Protein AF-A0A2I1BTZ5-F1 (afdb_monomer)

Secondary structure (DSSP, 8-state):
-HHHHHHHHHHHHSSSGGG-------S-S-----S------HHHHHHHHHTT-HHHHHHHS------EEE-TTS-EEEE-

Organism: Aspergillus novofumigatus (strain IBT 16806) (NCBI:txid1392255)

Foldseek 3Di:
DVQVLVVLVCCVPPPPNVVDDDDDDDPDPDPPPDDDDDDQDPVSLVSCVVSVNNVVCPVVHDDDPWDFDADPVRHTDDID

Solvent-accessible surface area (backbone atoms only — not comparable to full-atom values): 5479 Å² total; per-residue (Å²): 111,69,71,60,52,50,50,56,52,46,61,76,66,48,81,63,60,89,81,60,89,86,86,85,88,73,96,62,98,63,89,65,92,75,70,79,91,78,90,74,51,72,71,54,45,52,54,32,44,79,69,74,45,37,68,61,53,59,68,79,50,77,90,80,87,65,47,83,39,59,45,97,86,68,48,80,74,48,79,82

Sequence (80 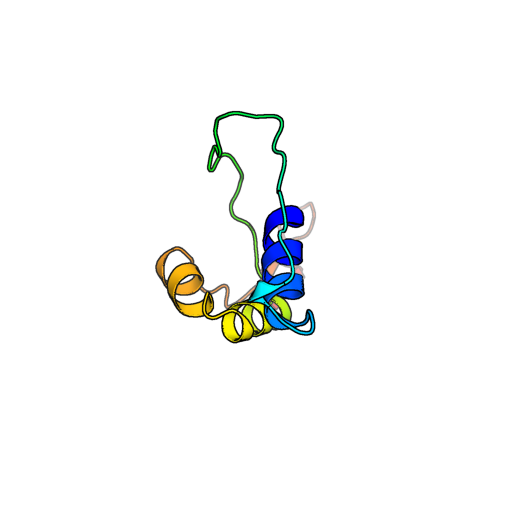aa):
MSGLATYLFLKGHLPFPDAHEIHIYEKRHISRQQGAGVGVSANGLQVLNNLGLSDEVLHDGSMCNFFLIHGVNGWPLANL

InterPro domains:
  IPR036188 FAD/NAD(P)-binding domain superfamily [G3DSA:3.50.50.60] (1-79)
  IPR036188 FAD/NAD(P)-binding domain superfamily [SSF51905] (2-77)

Radius of gyration: 17.81 Å; Cα contacts (8 Å, |Δi|>4): 38; chains: 1; bounding box: 41×34×44 Å

Structure (mmCIF, N/CA/C/O backbone):
data_AF-A0A2I1BTZ5-F1
#
_entry.id   AF-A0A2I1BTZ5-F1
#
loop_
_atom_site.group_PDB
_atom_site.id
_atom_site.type_symbol
_atom_site.label_atom_id
_atom_site.label_alt_id
_atom_site.label_comp_id
_atom_site.label_asym_id
_atom_site.label_entity_id
_atom_site.label_seq_id
_atom_site.pdbx_PDB_ins_code
_atom_site.Cartn_x
_atom_site.Cartn_y
_atom_site.Cartn_z
_atom_site.occupancy
_atom_site.B_iso_or_equiv
_atom_site.auth_seq_id
_atom_site.auth_comp_id
_atom_site.auth_asym_id
_atom_site.auth_atom_id
_atom_site.pdbx_PDB_model_num
ATOM 1 N N . MET A 1 1 ? 0.658 9.872 1.886 1.00 75.44 1 MET A N 1
ATOM 2 C CA . MET A 1 1 ? 0.641 8.395 1.994 1.00 75.44 1 MET A CA 1
ATOM 3 C C . MET A 1 1 ? 0.717 7.922 3.444 1.00 75.44 1 MET A C 1
ATOM 5 O O . MET A 1 1 ? -0.283 7.404 3.912 1.00 75.44 1 MET A O 1
ATOM 9 N N . SER A 1 2 ? 1.811 8.133 4.189 1.00 80.00 2 SER A N 1
ATOM 10 C CA . SER A 1 2 ? 1.951 7.582 5.555 1.00 80.00 2 SER A CA 1
ATOM 11 C C . SER A 1 2 ? 0.915 8.094 6.566 1.00 80.00 2 SER A C 1
ATOM 13 O O . SER A 1 2 ? 0.307 7.284 7.247 1.00 80.00 2 SER A O 1
ATOM 15 N N . GLY A 1 3 ? 0.655 9.406 6.631 1.00 83.56 3 GLY A N 1
ATOM 16 C CA . GLY A 1 3 ? -0.291 9.969 7.610 1.00 83.56 3 GLY A CA 1
ATOM 17 C C . GLY A 1 3 ? -1.716 9.407 7.496 1.00 83.56 3 GLY A C 1
ATOM 18 O O . GLY A 1 3 ? -2.304 9.005 8.496 1.00 83.56 3 GLY A O 1
ATOM 19 N N . LEU A 1 4 ? -2.242 9.309 6.269 1.00 84.38 4 LEU A N 1
ATOM 20 C CA . LEU A 1 4 ? -3.574 8.748 6.022 1.00 84.38 4 LEU A CA 1
ATOM 21 C C . LEU A 1 4 ? -3.619 7.231 6.264 1.00 84.38 4 LEU A C 1
ATOM 23 O O . LEU A 1 4 ? -4.576 6.737 6.851 1.00 84.38 4 LEU A O 1
ATOM 27 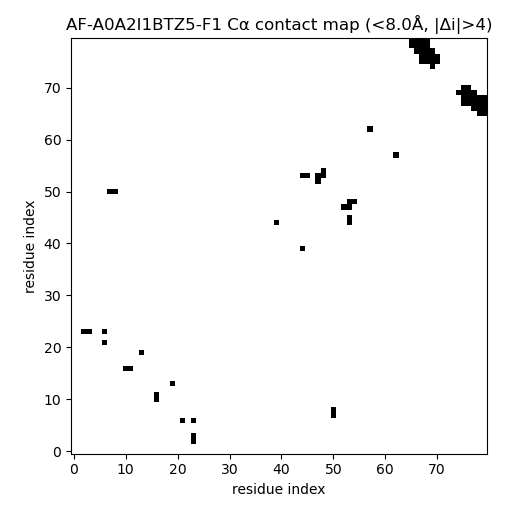N N . ALA A 1 5 ? -2.574 6.496 5.868 1.00 84.25 5 ALA A N 1
ATOM 28 C CA . ALA A 1 5 ? -2.482 5.062 6.138 1.00 84.25 5 ALA A CA 1
ATOM 29 C C . ALA A 1 5 ? -2.477 4.772 7.648 1.00 84.25 5 ALA A C 1
ATOM 31 O O . ALA A 1 5 ? -3.202 3.895 8.112 1.00 84.25 5 ALA A O 1
ATOM 32 N N . THR A 1 6 ? -1.725 5.555 8.427 1.00 85.31 6 THR A N 1
ATOM 33 C CA . THR A 1 6 ? -1.716 5.460 9.891 1.00 85.31 6 THR A CA 1
ATOM 34 C C . THR A 1 6 ? -3.089 5.770 10.480 1.00 85.31 6 THR A C 1
ATOM 36 O O . THR A 1 6 ? -3.537 5.050 11.366 1.00 85.31 6 THR A O 1
ATOM 39 N N . TYR A 1 7 ? -3.788 6.793 9.979 1.00 87.56 7 TYR A N 1
ATOM 40 C CA . TYR A 1 7 ? -5.153 7.099 10.415 1.00 87.56 7 TYR A CA 1
ATOM 41 C C . TYR A 1 7 ? -6.108 5.919 10.200 1.00 87.56 7 TYR A C 1
ATOM 43 O O . TYR A 1 7 ? -6.802 5.518 11.132 1.00 87.56 7 TYR A O 1
ATOM 51 N N . LEU A 1 8 ? -6.115 5.334 8.999 1.00 86.50 8 LEU A N 1
ATOM 52 C CA . LEU A 1 8 ? -6.977 4.193 8.679 1.00 86.50 8 LEU A CA 1
ATOM 53 C C . LEU A 1 8 ? -6.647 2.979 9.549 1.00 86.50 8 LEU A C 1
ATOM 55 O O . LEU A 1 8 ? -7.548 2.321 10.066 1.00 86.50 8 LEU A O 1
ATOM 59 N N . PHE A 1 9 ? -5.355 2.724 9.761 1.00 86.19 9 PHE A N 1
ATOM 60 C CA . PHE A 1 9 ? -4.901 1.659 10.642 1.00 86.19 9 PHE A CA 1
ATOM 61 C C . PHE A 1 9 ? -5.404 1.859 12.077 1.00 86.19 9 PHE A C 1
ATOM 63 O O . PHE A 1 9 ? -5.999 0.944 12.644 1.00 86.19 9 PHE A O 1
ATOM 70 N N . LEU A 1 10 ? -5.217 3.055 12.645 1.00 86.31 10 LEU A N 1
ATOM 71 C CA . LEU A 1 10 ? -5.657 3.379 14.003 1.00 86.31 10 LEU A CA 1
ATOM 72 C C . LEU A 1 10 ? -7.178 3.283 14.140 1.00 86.31 10 LEU A C 1
ATOM 74 O O . LEU A 1 10 ? -7.660 2.678 15.092 1.00 86.31 10 LEU A O 1
ATOM 78 N N . LYS A 1 11 ? -7.943 3.791 13.170 1.00 84.81 11 LYS A N 1
ATOM 79 C CA . LYS A 1 11 ? -9.410 3.711 13.191 1.00 84.81 11 LYS A CA 1
ATOM 80 C C .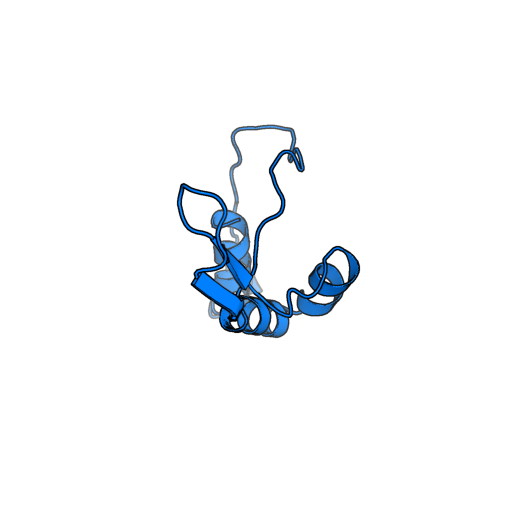 LYS A 1 11 ? -9.925 2.267 13.266 1.00 84.81 11 LYS A C 1
ATOM 82 O O . LYS A 1 11 ? -10.922 2.018 13.931 1.00 84.81 11 LYS A O 1
ATOM 87 N N . GLY A 1 12 ? -9.248 1.324 12.608 1.00 83.00 12 GLY A N 1
ATOM 88 C CA . GLY A 1 12 ? -9.619 -0.095 12.637 1.00 83.00 12 GLY A CA 1
ATOM 89 C C . GLY A 1 12 ? -9.156 -0.866 13.879 1.00 83.00 12 GLY A C 1
ATOM 90 O O . GLY A 1 12 ? -9.657 -1.961 14.117 1.00 83.00 12 GLY A O 1
ATOM 91 N N . HIS A 1 13 ? -8.207 -0.331 14.654 1.00 87.50 13 HIS A N 1
ATOM 92 C CA . HIS A 1 13 ? -7.535 -1.072 15.733 1.00 87.50 13 HIS A CA 1
A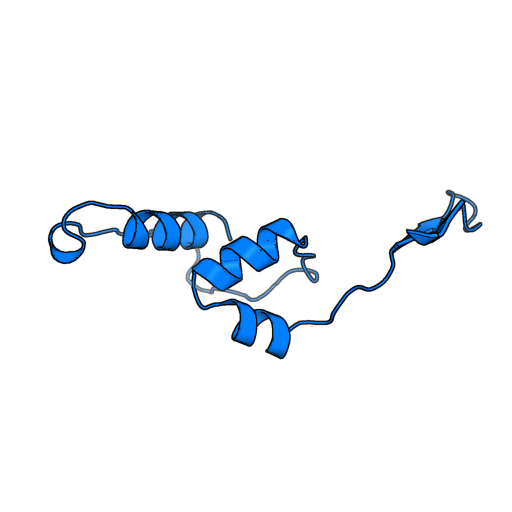TOM 93 C C . HIS A 1 13 ? -7.638 -0.420 17.116 1.00 87.50 13 HIS A C 1
ATOM 95 O O . HIS A 1 13 ? -7.237 -1.038 18.104 1.00 87.50 13 HIS A O 1
ATOM 101 N N . LEU A 1 14 ? -8.151 0.808 17.221 1.00 85.88 14 LEU A N 1
ATOM 102 C CA . LEU A 1 14 ? -8.395 1.428 18.517 1.00 85.88 14 LEU A CA 1
ATOM 103 C C . LEU A 1 14 ? -9.628 0.801 19.191 1.00 85.88 14 LEU A C 1
ATOM 105 O O . LEU A 1 14 ? -10.662 0.614 18.544 1.00 85.88 14 LEU A O 1
ATOM 109 N N . PRO A 1 15 ? -9.546 0.479 20.494 1.00 82.25 15 PRO A N 1
ATOM 110 C CA . PRO A 1 15 ? -10.708 0.041 21.255 1.00 82.25 15 PRO A CA 1
ATOM 111 C C . PRO A 1 15 ? -11.706 1.199 21.353 1.00 82.25 15 PRO A C 1
ATOM 113 O O . PRO A 1 15 ? -11.294 2.336 21.516 1.00 82.25 15 PRO A O 1
ATOM 116 N N . PHE A 1 16 ? -13.010 0.924 21.288 1.00 81.31 16 PHE A N 1
ATOM 117 C CA . PHE A 1 16 ? -14.053 1.964 21.340 1.00 81.31 16 PHE A CA 1
ATOM 118 C C . PHE A 1 16 ? -13.865 3.043 20.248 1.00 81.31 16 PHE A C 1
ATOM 120 O O . PHE A 1 16 ? -13.527 4.187 20.550 1.00 81.31 16 PHE A O 1
ATOM 127 N N . PRO A 1 17 ? -14.086 2.699 18.968 1.00 69.31 17 PRO A N 1
ATOM 128 C CA . PRO A 1 17 ? -13.772 3.566 17.827 1.00 69.31 17 PRO A CA 1
ATOM 129 C C . PRO A 1 17 ? -14.456 4.940 17.873 1.00 69.31 1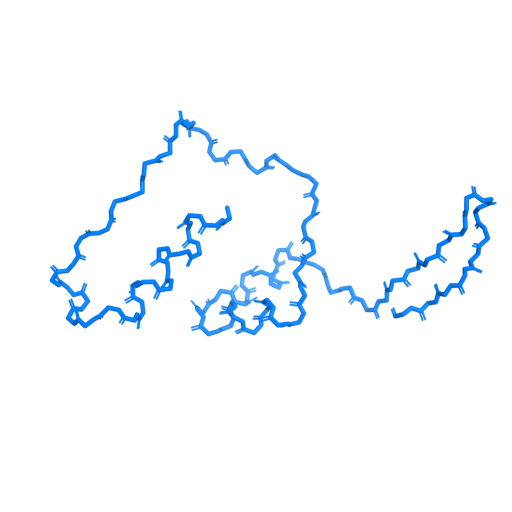7 PRO A C 1
ATOM 131 O O . PRO A 1 17 ? -13.899 5.909 17.367 1.00 69.31 17 PRO A O 1
ATOM 134 N N . ASP A 1 18 ? -15.612 5.044 18.530 1.00 78.62 18 ASP A N 1
ATOM 135 C CA . ASP A 1 18 ? -16.359 6.300 18.669 1.00 78.62 18 ASP A CA 1
ATOM 136 C C . ASP A 1 18 ? -15.877 7.180 19.838 1.00 78.62 18 ASP A C 1
ATOM 138 O O . ASP A 1 18 ? -16.290 8.330 19.963 1.00 78.62 18 ASP A O 1
ATOM 142 N N . ALA A 1 19 ? -15.003 6.661 20.708 1.00 82.19 19 ALA A N 1
ATOM 143 C CA . ALA A 1 19 ? -14.446 7.395 21.846 1.00 82.19 19 ALA A CA 1
ATOM 144 C C . ALA A 1 19 ? -13.157 8.159 21.496 1.00 82.19 19 ALA A C 1
ATOM 146 O O . ALA A 1 19 ? -12.635 8.909 22.325 1.00 82.19 19 ALA A O 1
ATOM 147 N N . HIS A 1 20 ? -12.621 7.954 20.291 1.00 78.88 20 HIS A N 1
ATOM 148 C CA . HIS A 1 20 ? -11.338 8.496 19.868 1.00 78.88 20 HIS A CA 1
ATOM 149 C C . HIS A 1 20 ? -11.498 9.424 18.665 1.00 78.88 20 HIS A C 1
ATOM 151 O O . HIS A 1 20 ? -11.872 9.001 17.574 1.00 78.88 20 HIS A O 1
ATOM 157 N N . GLU A 1 21 ? -11.141 10.692 18.851 1.00 86.12 21 GLU A N 1
ATOM 158 C CA . GLU A 1 21 ? -11.063 11.665 17.766 1.00 86.12 21 GLU A CA 1
ATOM 159 C C . GLU A 1 21 ? -9.614 11.770 17.267 1.00 86.12 21 GLU A C 1
ATOM 161 O O . GLU A 1 21 ? -8.688 12.004 18.046 1.00 86.12 21 GLU A O 1
ATOM 166 N N . ILE A 1 22 ? -9.399 11.558 15.964 1.00 85.69 22 ILE A N 1
ATOM 167 C CA . ILE A 1 22 ? -8.071 11.620 15.337 1.00 85.69 22 ILE A CA 1
ATOM 168 C C . ILE A 1 22 ? -8.050 12.775 14.337 1.00 85.69 22 ILE A C 1
ATOM 170 O O . ILE A 1 22 ? -8.757 12.744 13.329 1.00 85.69 22 ILE A O 1
ATOM 174 N N . HIS A 1 23 ? -7.186 13.760 14.579 1.00 87.56 23 HIS A N 1
ATOM 175 C CA . HIS A 1 23 ? -6.986 14.903 13.688 1.00 87.56 23 HIS A CA 1
ATOM 176 C C . HIS A 1 23 ? -5.720 14.737 12.839 1.00 87.56 23 HIS A C 1
ATOM 178 O O . HIS A 1 23 ? -4.642 14.445 13.360 1.00 87.56 23 HIS A O 1
ATOM 184 N N . ILE A 1 24 ? -5.836 14.979 11.530 1.00 83.38 24 ILE A N 1
ATOM 185 C CA . ILE A 1 24 ? -4.698 15.059 10.606 1.00 83.38 24 ILE A CA 1
ATOM 186 C C . ILE A 1 24 ? -4.490 16.527 10.235 1.00 83.38 24 ILE A C 1
ATOM 188 O O . ILE A 1 24 ? -5.367 17.150 9.640 1.00 83.38 24 ILE A O 1
ATOM 192 N N . TYR A 1 25 ? -3.316 17.068 10.552 1.00 84.12 25 TYR A N 1
ATOM 193 C CA . TYR A 1 25 ? -2.928 18.420 10.158 1.00 84.12 25 TYR A CA 1
ATOM 194 C C . TYR A 1 25 ? -1.988 18.356 8.954 1.00 84.12 25 TYR A C 1
ATOM 196 O O . TYR A 1 25 ? -0.890 17.810 9.045 1.00 84.12 25 TYR A O 1
ATOM 204 N N . GLU A 1 26 ? -2.410 18.930 7.830 1.00 80.06 26 GLU A N 1
ATOM 205 C CA . GLU A 1 26 ? -1.614 19.027 6.605 1.00 80.06 26 GLU A CA 1
ATOM 206 C C . GLU A 1 26 ? -1.261 20.494 6.343 1.00 80.06 26 GLU A C 1
ATOM 208 O O . GLU A 1 26 ? -2.119 21.377 6.372 1.00 80.06 26 GLU A O 1
ATOM 213 N N . LYS A 1 27 ? 0.022 20.776 6.097 1.00 78.94 27 LYS A N 1
ATOM 214 C CA . LYS A 1 27 ? 0.528 22.150 5.954 1.00 78.94 27 LYS A CA 1
ATOM 215 C C . LYS A 1 27 ? 0.203 22.744 4.578 1.00 78.94 27 LYS A C 1
ATOM 217 O O . LYS A 1 27 ? 0.272 23.961 4.408 1.00 78.94 27 LYS A O 1
ATOM 222 N N . ARG A 1 28 ? -0.128 21.917 3.578 1.00 70.62 28 ARG A N 1
ATOM 223 C CA . ARG A 1 28 ? -0.487 22.363 2.219 1.00 70.62 28 ARG A CA 1
ATOM 224 C C . ARG A 1 28 ? -1.976 22.187 1.922 1.00 70.62 28 ARG A C 1
ATOM 226 O O . ARG A 1 28 ? -2.499 21.085 1.937 1.00 70.62 28 ARG A O 1
ATOM 233 N N . HIS A 1 29 ? -2.615 23.281 1.508 1.00 57.59 29 HIS A N 1
ATOM 234 C CA . HIS A 1 29 ? -4.049 23.375 1.187 1.00 57.59 29 HIS A CA 1
ATOM 235 C C . HIS A 1 29 ? -4.457 22.726 -0.156 1.00 57.59 29 HIS A C 1
ATOM 237 O O . HIS A 1 29 ? -5.598 22.837 -0.593 1.00 57.59 29 HIS A O 1
ATOM 243 N N . ILE A 1 30 ? -3.532 22.073 -0.859 1.00 57.28 30 ILE A N 1
ATOM 244 C CA . ILE A 1 30 ? -3.842 21.376 -2.106 1.00 57.28 30 ILE A CA 1
ATOM 245 C C . ILE A 1 30 ? -3.255 19.978 -1.978 1.00 57.28 30 ILE A C 1
ATOM 247 O O . ILE A 1 30 ? -2.031 19.824 -2.029 1.00 57.28 30 ILE A O 1
ATOM 251 N N . SER A 1 31 ? -4.112 18.963 -1.844 1.00 58.41 31 SER A N 1
ATOM 252 C CA . SER A 1 31 ? -3.747 17.571 -2.111 1.00 58.41 31 SER A CA 1
ATOM 253 C C . SER A 1 31 ? -3.485 17.436 -3.611 1.00 58.41 31 SER A C 1
ATOM 255 O O . SER A 1 31 ? -4.277 16.874 -4.364 1.00 58.41 31 SER A O 1
ATOM 257 N N . ARG A 1 32 ? -2.409 18.05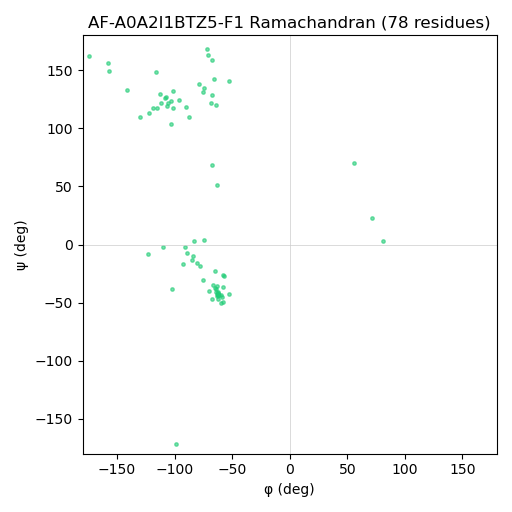2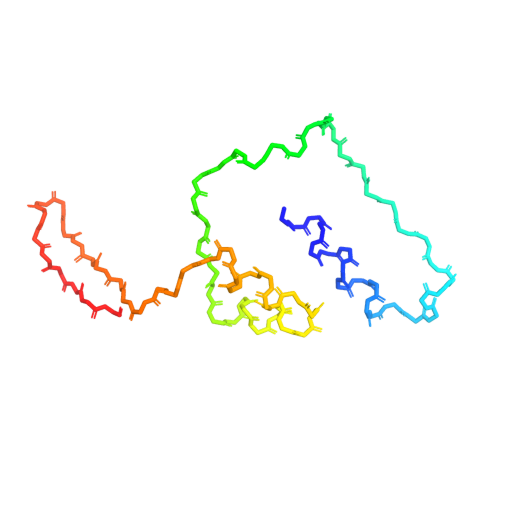 -4.110 1.00 53.59 32 ARG A N 1
ATOM 258 C CA . ARG A 1 32 ? -2.021 17.856 -5.501 1.00 53.59 32 ARG A CA 1
ATOM 259 C C . ARG A 1 32 ? -1.669 16.383 -5.631 1.00 53.59 32 ARG A C 1
ATOM 261 O O . ARG A 1 32 ? -0.724 15.927 -4.992 1.00 53.59 32 ARG A O 1
ATOM 268 N N . GLN A 1 33 ? -2.389 15.679 -6.497 1.00 63.44 33 GLN A N 1
ATOM 269 C CA . GLN A 1 33 ? -1.942 14.440 -7.136 1.00 63.44 33 GLN A CA 1
ATOM 270 C C . GLN A 1 33 ? -0.709 14.735 -8.024 1.00 63.44 33 GLN A C 1
ATOM 272 O O . GLN A 1 33 ? -0.701 14.475 -9.219 1.00 63.44 33 GLN A O 1
ATOM 277 N N . GLN A 1 34 ? 0.317 15.393 -7.477 1.00 62.56 34 GLN A N 1
ATOM 278 C CA . GLN A 1 34 ? 1.565 15.704 -8.160 1.00 62.56 34 GLN A CA 1
ATOM 279 C C . GLN A 1 34 ? 2.621 14.736 -7.655 1.00 62.56 34 GLN A C 1
ATOM 281 O O . GLN A 1 34 ? 3.138 14.872 -6.547 1.00 62.56 34 GLN A O 1
ATOM 286 N N . GLY A 1 35 ? 2.919 13.755 -8.494 1.00 66.38 35 GLY A N 1
ATOM 287 C CA . GLY A 1 35 ? 3.958 12.762 -8.295 1.00 66.38 35 GLY A CA 1
ATOM 288 C C . GLY A 1 35 ? 4.086 11.894 -9.541 1.00 66.38 35 GLY A C 1
ATOM 289 O O . GLY A 1 35 ? 3.191 11.874 -10.384 1.00 66.38 35 GLY A O 1
ATOM 290 N N . ALA A 1 36 ? 5.207 11.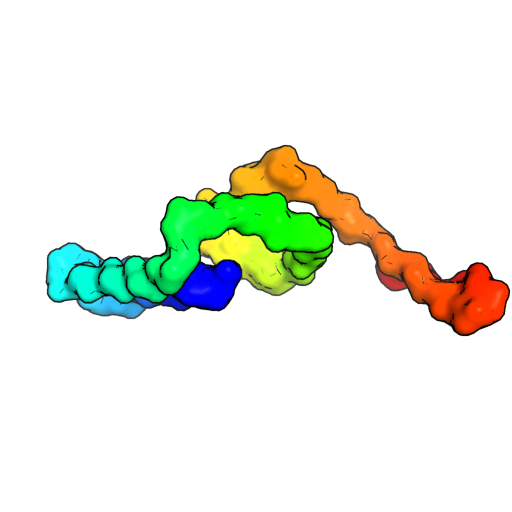188 -9.660 1.00 77.25 36 ALA A N 1
ATOM 291 C CA . ALA A 1 36 ? 5.277 10.038 -10.552 1.00 77.25 36 ALA A CA 1
ATOM 292 C C . ALA A 1 36 ? 4.375 8.917 -10.005 1.00 77.25 36 ALA A C 1
ATOM 294 O O . ALA A 1 36 ? 4.061 8.902 -8.811 1.00 77.25 36 ALA A O 1
ATOM 295 N N . GLY A 1 37 ? 3.972 7.978 -10.865 1.00 78.94 37 GLY A N 1
ATOM 296 C CA . GLY A 1 37 ? 3.258 6.778 -10.427 1.00 78.94 37 GLY A CA 1
ATOM 297 C C . GLY A 1 37 ? 4.020 6.056 -9.309 1.00 78.94 37 GLY A C 1
ATOM 298 O O . GLY A 1 37 ? 5.250 5.984 -9.330 1.00 78.94 37 GLY A O 1
ATOM 299 N N . VAL A 1 38 ? 3.289 5.545 -8.318 1.00 86.62 38 VAL A N 1
ATOM 300 C CA . VAL A 1 38 ? 3.854 4.813 -7.178 1.00 86.62 38 VAL A CA 1
ATOM 301 C C . VAL A 1 38 ? 3.518 3.337 -7.332 1.00 86.62 38 VAL A C 1
ATOM 303 O O . VAL A 1 38 ? 2.355 2.976 -7.479 1.00 86.62 38 VAL A O 1
ATOM 306 N N . GLY A 1 39 ? 4.537 2.482 -7.273 1.00 88.50 39 GLY A N 1
ATOM 307 C CA . GLY A 1 39 ? 4.337 1.039 -7.215 1.00 88.50 39 GLY A CA 1
ATOM 308 C C . GLY A 1 39 ? 3.867 0.606 -5.828 1.00 88.50 39 GLY A C 1
ATOM 309 O O . GLY A 1 39 ? 4.478 0.968 -4.821 1.00 88.50 39 GLY A O 1
ATOM 310 N N . VAL A 1 40 ? 2.809 -0.199 -5.778 1.00 90.19 40 VAL A N 1
ATOM 311 C CA . VAL A 1 40 ? 2.365 -0.892 -4.565 1.00 90.19 40 VAL A CA 1
ATOM 312 C C . VAL A 1 40 ? 2.739 -2.363 -4.713 1.00 90.19 40 VAL A C 1
ATOM 314 O O . VAL A 1 40 ? 2.351 -3.010 -5.681 1.00 90.19 40 VAL A O 1
ATOM 317 N N . SER A 1 41 ? 3.529 -2.896 -3.778 1.00 90.81 41 SER A N 1
ATOM 318 C CA . SER A 1 41 ? 3.872 -4.322 -3.774 1.00 90.81 41 SER A CA 1
ATOM 319 C C . SER A 1 41 ? 2.665 -5.180 -3.387 1.00 90.81 41 SER A C 1
ATOM 321 O O . SER A 1 41 ? 1.715 -4.684 -2.781 1.00 90.81 41 SER A O 1
ATOM 323 N N . ALA A 1 42 ? 2.718 -6.486 -3.661 1.00 90.19 42 ALA A N 1
ATOM 324 C CA . ALA A 1 42 ? 1.636 -7.415 -3.323 1.00 90.19 42 ALA A CA 1
ATOM 325 C C . ALA A 1 42 ? 1.217 -7.342 -1.839 1.00 90.19 42 ALA A C 1
ATOM 327 O O . ALA A 1 42 ? 0.028 -7.266 -1.532 1.00 90.19 42 ALA A O 1
ATOM 328 N N . ASN A 1 43 ? 2.187 -7.262 -0.919 1.00 92.38 43 ASN A N 1
ATOM 329 C CA . ASN A 1 43 ? 1.906 -7.111 0.513 1.00 92.38 43 ASN A CA 1
ATOM 330 C C . ASN A 1 43 ? 1.204 -5.777 0.819 1.00 92.38 43 ASN A C 1
ATOM 332 O O . ASN A 1 43 ? 0.299 -5.726 1.647 1.00 92.38 43 ASN A O 1
ATOM 336 N N . GLY A 1 44 ? 1.596 -4.694 0.139 1.00 91.00 44 GLY A N 1
ATOM 337 C CA . GLY A 1 44 ? 0.924 -3.400 0.259 1.00 91.00 44 GLY A CA 1
ATOM 338 C C . GLY A 1 44 ? -0.521 -3.452 -0.238 1.00 91.00 44 GLY A C 1
ATOM 339 O O . GLY A 1 44 ? -1.413 -2.930 0.426 1.00 91.00 44 GLY A O 1
ATOM 340 N N . LEU A 1 45 ? -0.773 -4.143 -1.353 1.00 91.75 45 LEU A N 1
ATOM 341 C CA . LEU A 1 45 ? -2.120 -4.326 -1.895 1.00 91.75 45 LEU A CA 1
ATOM 342 C C . LEU A 1 45 ? -3.006 -5.147 -0.948 1.00 91.75 45 LEU A C 1
ATOM 344 O O . LEU A 1 45 ? -4.174 -4.818 -0.768 1.00 91.75 45 LEU A O 1
ATOM 348 N N . GLN A 1 46 ? -2.448 -6.159 -0.278 1.00 92.69 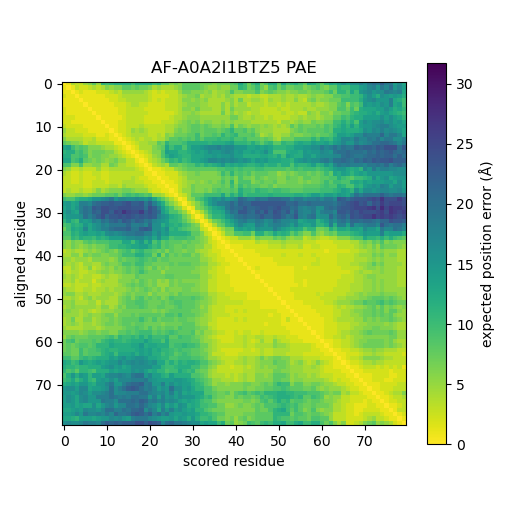46 GLN A N 1
ATOM 349 C CA . GLN A 1 46 ? -3.167 -6.920 0.746 1.00 92.69 46 GLN A CA 1
ATOM 350 C C . GLN A 1 46 ? -3.589 -6.037 1.930 1.00 92.69 46 GLN A C 1
ATOM 352 O O . GLN A 1 46 ? -4.712 -6.157 2.418 1.00 92.69 46 GLN A O 1
ATOM 357 N N . VAL A 1 47 ? -2.726 -5.118 2.376 1.00 91.69 47 VAL A N 1
ATOM 358 C CA . VAL A 1 47 ? -3.088 -4.146 3.422 1.00 91.69 47 VAL A CA 1
ATOM 359 C C . VAL A 1 47 ? -4.225 -3.241 2.947 1.00 91.69 47 VAL A C 1
ATOM 361 O O . VAL A 1 47 ? -5.178 -3.029 3.689 1.00 91.69 47 VAL A O 1
ATOM 364 N N . LEU A 1 48 ? -4.169 -2.749 1.707 1.00 91.00 48 LEU A N 1
ATOM 365 C CA . LEU A 1 48 ? -5.234 -1.919 1.131 1.00 91.00 48 LEU A CA 1
ATOM 366 C C . LEU A 1 48 ? -6.555 -2.685 1.002 1.00 91.00 48 LEU A C 1
ATOM 368 O O . LEU A 1 48 ? -7.610 -2.116 1.262 1.00 91.00 48 LEU A O 1
ATOM 372 N N . ASN A 1 49 ? -6.502 -3.980 0.693 1.00 92.19 49 ASN A N 1
ATOM 373 C CA . ASN A 1 49 ? -7.675 -4.848 0.684 1.00 92.19 49 ASN A CA 1
ATOM 374 C C . ASN A 1 49 ? -8.317 -4.968 2.072 1.00 92.19 49 ASN A C 1
ATOM 376 O O . ASN A 1 49 ? -9.529 -4.836 2.203 1.00 92.19 49 ASN A O 1
ATOM 380 N N . ASN A 1 50 ? -7.510 -5.131 3.123 1.00 89.88 50 ASN A N 1
ATOM 381 C CA . ASN A 1 50 ? -8.013 -5.164 4.502 1.00 89.88 50 ASN A CA 1
ATOM 382 C C . ASN A 1 50 ? -8.637 -3.826 4.938 1.00 89.88 50 ASN A C 1
ATOM 384 O O . ASN A 1 50 ? -9.446 -3.801 5.861 1.00 89.88 50 ASN A O 1
ATOM 388 N N . LEU A 1 51 ? -8.262 -2.725 4.281 1.00 87.12 51 LEU A N 1
ATOM 389 C CA . LEU A 1 51 ? -8.835 -1.395 4.490 1.00 87.12 51 LEU A CA 1
ATOM 390 C C . LEU A 1 51 ? -10.031 -1.092 3.568 1.00 87.12 51 LEU A C 1
ATOM 392 O O . LEU A 1 51 ? -10.600 -0.010 3.677 1.00 87.12 51 LEU A O 1
ATOM 396 N N . GLY A 1 52 ? -10.408 -2.010 2.668 1.00 90.19 52 GLY A N 1
ATOM 397 C CA . GLY A 1 52 ? -11.491 -1.806 1.699 1.00 90.19 52 GLY A CA 1
ATOM 398 C C . GLY A 1 52 ? -11.159 -0.821 0.572 1.00 90.19 52 GLY A C 1
ATOM 399 O O . GLY A 1 52 ? -12.067 -0.238 -0.004 1.00 90.19 52 GLY A O 1
ATOM 400 N N . LEU A 1 53 ? -9.872 -0.610 0.275 1.00 90.56 53 LEU A N 1
ATOM 401 C CA . LEU A 1 53 ? -9.387 0.355 -0.725 1.00 90.56 53 LEU A CA 1
ATOM 402 C C . LEU A 1 53 ? -8.790 -0.304 -1.978 1.00 90.56 53 LEU A C 1
ATOM 404 O O . LEU A 1 53 ? -8.333 0.389 -2.885 1.00 90.56 53 LEU A O 1
ATOM 408 N N . SER A 1 54 ? -8.729 -1.636 -2.025 1.00 91.50 54 SER A N 1
ATOM 409 C CA . SER A 1 54 ? -8.132 -2.380 -3.141 1.00 91.50 54 SER A CA 1
ATOM 410 C C . SER A 1 54 ? -8.832 -2.098 -4.470 1.00 91.50 54 SER A C 1
ATOM 412 O O . SER A 1 54 ? -8.145 -1.861 -5.457 1.00 91.50 54 SER A O 1
ATOM 414 N N . ASP A 1 55 ? -10.165 -2.067 -4.494 1.00 92.38 55 ASP A N 1
ATOM 415 C CA . ASP A 1 55 ? -10.935 -1.865 -5.727 1.00 92.38 55 ASP A CA 1
ATOM 416 C C . ASP A 1 55 ? -10.680 -0.489 -6.360 1.00 92.38 55 ASP A C 1
ATOM 418 O O . ASP A 1 55 ? -10.463 -0.404 -7.566 1.00 92.38 55 ASP A O 1
ATOM 422 N N . GLU A 1 56 ? -10.625 0.578 -5.555 1.00 90.88 56 GLU A N 1
ATOM 423 C CA . GLU A 1 56 ? -10.299 1.931 -6.036 1.00 90.88 56 GLU A CA 1
ATOM 424 C C . GLU A 1 56 ? -8.874 1.992 -6.603 1.00 90.88 56 GLU A C 1
ATOM 426 O O . GLU A 1 56 ? -8.640 2.516 -7.690 1.00 90.88 56 GLU A O 1
ATOM 431 N N . VAL A 1 57 ? -7.912 1.385 -5.905 1.00 89.31 57 VAL A N 1
ATOM 432 C CA . VAL A 1 57 ? -6.504 1.363 -6.329 1.00 89.31 57 VAL A CA 1
ATOM 433 C C . VAL A 1 57 ? -6.312 0.553 -7.610 1.00 89.31 57 VAL A C 1
ATOM 435 O O . VAL A 1 57 ? -5.473 0.903 -8.438 1.00 89.31 57 VAL A O 1
ATOM 438 N N . LEU A 1 58 ? -7.077 -0.525 -7.790 1.00 91.00 58 LEU A N 1
ATOM 439 C CA . LEU A 1 58 ? -7.062 -1.327 -9.011 1.00 91.00 58 LEU A CA 1
ATOM 440 C C . LEU A 1 58 ? -7.797 -0.649 -10.169 1.00 91.00 58 LEU A C 1
ATOM 442 O O . LEU A 1 58 ? -7.405 -0.854 -11.316 1.00 91.00 58 LEU A O 1
ATOM 446 N N . HIS A 1 59 ? -8.819 0.159 -9.882 1.00 92.81 59 HIS A N 1
ATOM 447 C CA . HIS A 1 59 ? -9.525 0.959 -10.880 1.00 92.81 59 HIS A CA 1
ATOM 448 C C . HIS A 1 59 ? -8.631 2.062 -11.458 1.00 92.81 59 HIS A C 1
ATOM 450 O O . HIS A 1 59 ? -8.553 2.215 -12.675 1.00 92.81 59 HIS A O 1
ATOM 456 N N . ASP A 1 60 ? -7.926 2.794 -10.593 1.00 90.12 60 ASP A N 1
ATOM 457 C CA . ASP A 1 60 ? -7.065 3.916 -10.994 1.00 90.12 60 ASP A CA 1
ATOM 458 C C . ASP A 1 60 ? -5.649 3.475 -11.417 1.00 90.12 60 ASP A C 1
ATOM 460 O O . ASP A 1 60 ? -4.872 4.263 -11.965 1.00 90.12 60 ASP A O 1
ATOM 464 N N . GLY A 1 61 ? -5.284 2.226 -11.120 1.00 88.25 61 GLY A N 1
ATOM 465 C CA . GLY A 1 61 ? -3.943 1.681 -11.297 1.00 88.25 61 GLY A CA 1
ATOM 466 C C . GLY A 1 61 ? -3.742 0.847 -12.563 1.00 88.25 61 GLY A C 1
ATOM 467 O O . GLY A 1 61 ? -4.571 0.746 -13.461 1.00 88.25 61 GLY A O 1
ATOM 468 N N . SER A 1 62 ? -2.575 0.213 -12.645 1.00 88.56 62 SER A N 1
ATOM 469 C CA . SER A 1 62 ? -2.270 -0.795 -13.663 1.00 88.56 62 SER A CA 1
ATOM 470 C C . SER A 1 62 ? -1.442 -1.905 -13.034 1.00 88.56 62 SER A C 1
ATOM 472 O O . SER A 1 62 ? -0.479 -1.635 -12.314 1.00 88.56 62 SER A O 1
ATOM 474 N N . MET A 1 63 ? -1.817 -3.157 -13.299 1.00 90.25 63 MET A N 1
ATOM 475 C CA . MET A 1 63 ? -1.087 -4.310 -12.779 1.00 90.25 63 MET A CA 1
ATOM 476 C C . MET A 1 63 ? 0.294 -4.405 -13.432 1.00 90.25 63 MET A C 1
ATOM 478 O O . MET A 1 63 ? 0.414 -4.520 -14.653 1.00 90.25 63 MET A O 1
ATOM 482 N N . CYS A 1 64 ? 1.338 -4.378 -12.606 1.00 87.88 64 CYS A N 1
ATOM 483 C CA . CYS A 1 64 ? 2.704 -4.637 -13.039 1.00 87.88 64 CYS A CA 1
ATOM 484 C C . CYS A 1 64 ? 2.971 -6.144 -12.969 1.00 87.88 64 CYS A C 1
ATOM 486 O O . CYS A 1 64 ? 3.052 -6.704 -11.877 1.00 87.88 64 CYS A O 1
ATOM 488 N N . ASN A 1 65 ? 3.089 -6.791 -14.128 1.00 87.94 65 ASN A N 1
ATOM 489 C CA . ASN A 1 65 ? 3.312 -8.239 -14.209 1.00 87.94 65 ASN A CA 1
ATOM 490 C C . ASN A 1 65 ? 4.792 -8.619 -14.278 1.00 87.94 65 ASN A C 1
ATOM 492 O O . ASN A 1 65 ? 5.113 -9.787 -14.090 1.00 87.94 65 ASN A O 1
ATOM 496 N N . PHE A 1 66 ? 5.664 -7.664 -14.606 1.00 87.75 66 PHE A N 1
ATOM 497 C CA . PHE A 1 66 ? 7.087 -7.919 -14.751 1.00 87.75 66 PHE A CA 1
ATOM 498 C C . PHE A 1 66 ? 7.928 -6.653 -14.563 1.00 87.75 66 PHE A C 1
ATOM 500 O O . PHE A 1 66 ? 7.513 -5.549 -14.925 1.00 87.75 66 PHE A O 1
ATOM 507 N N . PHE A 1 67 ? 9.142 -6.822 -14.050 1.00 88.94 67 PHE A N 1
ATOM 508 C CA . PHE A 1 67 ? 10.161 -5.785 -13.945 1.00 88.94 67 PHE A CA 1
ATOM 509 C C . PHE A 1 67 ? 11.320 -6.088 -14.890 1.00 88.94 67 PHE A C 1
ATOM 511 O O . PHE A 1 67 ? 12.000 -7.106 -14.771 1.00 88.94 67 PHE A O 1
ATOM 518 N N . LEU A 1 68 ? 11.590 -5.152 -15.801 1.00 91.06 68 LEU A N 1
ATOM 519 C CA . LEU A 1 68 ? 12.756 -5.215 -16.675 1.00 91.06 68 LEU A CA 1
ATOM 520 C C . LEU A 1 68 ? 13.942 -4.515 -16.014 1.00 91.06 68 LEU A C 1
ATOM 522 O O . LEU A 1 68 ? 13.908 -3.307 -15.772 1.00 91.06 68 LEU A O 1
ATOM 526 N N . ILE A 1 69 ? 15.012 -5.263 -15.766 1.00 92.62 69 ILE A N 1
ATOM 527 C CA . ILE A 1 69 ? 16.256 -4.734 -15.207 1.00 92.62 69 ILE A CA 1
ATOM 528 C C . ILE A 1 69 ? 17.271 -4.620 -16.338 1.00 92.62 69 ILE A C 1
ATOM 530 O O . ILE A 1 69 ? 17.590 -5.617 -16.982 1.00 92.62 69 ILE A O 1
ATOM 534 N N . HIS A 1 70 ? 17.804 -3.419 -16.556 1.00 94.62 70 HIS A N 1
ATOM 535 C CA . HIS A 1 70 ? 18.824 -3.154 -17.570 1.00 94.62 70 HIS A CA 1
ATOM 536 C C . HIS A 1 70 ? 20.139 -2.709 -16.927 1.00 94.62 70 HIS A C 1
ATOM 538 O O . HIS A 1 70 ? 20.147 -2.048 -15.887 1.00 94.62 70 HIS A O 1
ATOM 544 N N . GLY A 1 71 ? 21.256 -3.053 -17.563 1.00 93.06 71 GLY A N 1
ATOM 545 C CA . GLY A 1 71 ? 22.567 -2.506 -17.238 1.00 93.06 71 GLY A CA 1
ATOM 546 C C . GLY A 1 71 ? 22.689 -1.047 -17.676 1.00 93.06 71 GLY A C 1
ATOM 547 O O . GLY A 1 71 ? 21.888 -0.544 -18.461 1.00 93.06 71 GLY A O 1
ATOM 548 N N . VAL A 1 72 ? 23.741 -0.366 -17.216 1.00 93.69 72 VAL A N 1
ATOM 549 C CA . VAL A 1 72 ? 24.027 1.041 -17.580 1.00 93.69 72 VAL A CA 1
ATOM 550 C C . VAL A 1 72 ? 24.168 1.233 -19.099 1.00 93.69 72 VAL A C 1
ATOM 552 O O . VAL A 1 72 ? 23.893 2.302 -19.630 1.00 93.69 72 VAL A O 1
ATOM 555 N N . ASN A 1 73 ? 24.560 0.178 -19.810 1.00 94.50 73 ASN A N 1
ATOM 556 C CA . ASN A 1 73 ? 24.672 0.122 -21.265 1.00 94.50 73 ASN A CA 1
ATOM 557 C C . ASN A 1 73 ? 23.337 -0.170 -21.989 1.00 94.50 73 ASN A C 1
ATOM 559 O O . ASN A 1 73 ? 23.342 -0.333 -23.206 1.00 94.50 73 ASN A O 1
ATOM 563 N N . GLY A 1 74 ? 22.217 -0.279 -21.267 1.00 91.75 74 GLY A N 1
ATOM 564 C CA . GLY A 1 74 ? 20.886 -0.571 -21.809 1.00 91.75 74 GLY A CA 1
ATOM 565 C C . GLY A 1 74 ? 20.612 -2.050 -22.093 1.00 91.75 74 GLY A C 1
ATOM 566 O O . GLY A 1 74 ? 19.537 -2.378 -22.585 1.00 91.75 74 GLY A O 1
ATOM 567 N N . TRP A 1 75 ? 21.544 -2.956 -21.787 1.00 93.00 75 TRP A N 1
ATOM 568 C CA . TRP A 1 75 ? 21.354 -4.388 -22.029 1.00 93.00 75 TRP A CA 1
ATOM 569 C C . TRP A 1 75 ? 20.467 -5.017 -20.949 1.00 93.00 75 TRP A C 1
ATOM 571 O O . TRP A 1 75 ? 20.657 -4.706 -19.771 1.00 93.00 75 TRP A O 1
ATOM 581 N N . PRO A 1 76 ? 19.522 -5.904 -21.305 1.00 91.75 76 PRO A N 1
ATOM 582 C CA . PRO A 1 76 ? 18.672 -6.569 -20.325 1.00 91.75 76 PRO A CA 1
ATOM 583 C C . PRO A 1 76 ? 19.502 -7.527 -19.462 1.00 91.75 76 PRO A C 1
ATOM 585 O O . PRO A 1 76 ? 20.252 -8.355 -19.976 1.00 91.75 76 PRO A O 1
ATOM 588 N N . LEU A 1 77 ? 19.366 -7.406 -18.143 1.00 89.88 77 LEU A N 1
ATOM 589 C CA . LEU A 1 77 ? 20.021 -8.255 -17.144 1.00 89.88 77 LEU A CA 1
ATOM 590 C C . LEU A 1 77 ? 19.062 -9.293 -16.563 1.00 89.88 77 LEU A C 1
ATOM 592 O O . LEU A 1 77 ? 19.470 -10.420 -16.300 1.00 89.88 77 LEU A O 1
ATOM 596 N N . ALA A 1 78 ? 17.800 -8.917 -16.348 1.00 85.62 78 ALA A N 1
ATOM 597 C CA . ALA A 1 78 ? 16.781 -9.811 -15.816 1.00 85.62 78 ALA A CA 1
ATOM 598 C C . ALA A 1 78 ? 15.367 -9.342 -16.175 1.00 85.62 78 ALA A C 1
ATOM 600 O O . ALA A 1 78 ? 15.124 -8.152 -16.397 1.00 85.62 78 ALA A O 1
ATOM 601 N N . ASN A 1 79 ? 14.452 -10.308 -16.181 1.00 87.25 79 ASN A N 1
ATOM 602 C CA . ASN A 1 79 ? 13.014 -10.106 -16.197 1.00 87.25 79 ASN A CA 1
ATOM 603 C C . ASN A 1 79 ? 12.451 -10.823 -14.964 1.00 87.25 79 ASN A C 1
ATOM 605 O O . ASN A 1 79 ? 12.607 -12.043 -14.865 1.00 87.25 79 ASN A O 1
ATOM 609 N N . LEU A 1 80 ? 11.917 -10.060 -14.011 1.00 77.38 80 LEU A N 1
ATOM 610 C CA . LEU A 1 80 ? 11.389 -10.561 -12.736 1.00 77.38 80 LEU A CA 1
ATOM 611 C C . LEU A 1 80 ? 9.872 -10.464 -12.698 1.00 77.38 80 LEU A C 1
ATOM 613 O O . LEU A 1 80 ? 9.369 -9.400 -13.119 1.00 77.38 80 LEU A O 1
#

Mean predicted aligned error: 8.18 Å

pLDDT: mean 84.57, std 9.31, range [53.59, 94.62]